Protein AF-Q6ACY1-F1 (afdb_monomer_lite)

Foldseek 3Di:
DDDPPPDPPDDDDPDPDPPPDDDDDDPDFWKDWAKDKDWDADVPGPDIDIDIDIAIDGPPDPDCVPPDHVVVPGDIPPPDDDD

Radius of gyration: 16.6 Å; chains: 1; bounding box: 38×41×47 Å

Organism: Leifsonia xyli subsp. xyli (strain CTCB07) (NCBI:txid281090)

Secondary structure (DSSP, 8-state):
-------------SS---S-------SSSEEEEEEEEEEEEPTT-SSEEEEEEEEEEEES-S--TTPPPGGGTPPPTT-----

Structure (mmCIF, N/CA/C/O backbone):
data_AF-Q6ACY1-F1
#
_entry.id   AF-Q6ACY1-F1
#
loop_
_atom_site.group_PDB
_atom_site.id
_atom_site.type_symbol
_atom_site.label_atom_id
_atom_site.label_alt_id
_atom_site.label_comp_id
_atom_site.label_asym_id
_atom_site.label_entity_id
_atom_site.label_seq_id
_atom_site.pdbx_PDB_ins_code
_atom_site.Cartn_x
_atom_site.Cartn_y
_atom_site.Cartn_z
_atom_site.occupancy
_atom_site.B_iso_or_equiv
_atom_site.auth_seq_id
_atom_site.auth_comp_id
_atom_site.auth_asym_id
_atom_site.auth_atom_id
_atom_site.pdbx_PDB_model_num
ATOM 1 N N . MET A 1 1 ? -8.266 -20.038 27.236 1.00 35.34 1 MET A N 1
ATOM 2 C CA . MET A 1 1 ? -6.952 -20.670 26.986 1.00 35.34 1 MET A CA 1
ATOM 3 C C . MET A 1 1 ? -6.824 -20.926 25.480 1.00 35.34 1 MET A C 1
ATOM 5 O O . MET A 1 1 ? -7.744 -21.533 24.957 1.00 35.34 1 MET A O 1
ATOM 9 N N . LEU A 1 2 ? -5.723 -20.438 24.859 1.00 27.30 2 LEU A N 1
ATOM 10 C CA . LEU A 1 2 ? -5.237 -20.540 23.448 1.00 27.30 2 LEU A CA 1
ATOM 11 C C . LEU A 1 2 ? -6.127 -19.940 22.328 1.00 27.30 2 LEU A C 1
ATOM 13 O O . LEU A 1 2 ? -7.301 -20.263 22.268 1.00 27.30 2 LEU A O 1
ATOM 17 N N . SER A 1 3 ? -5.689 -19.117 21.361 1.00 30.98 3 SER A N 1
ATOM 18 C CA . SER A 1 3 ? -4.410 -18.471 20.980 1.00 30.98 3 SER A CA 1
ATOM 19 C C . SER A 1 3 ? -4.733 -17.333 19.980 1.00 30.98 3 SER A C 1
ATOM 21 O O . SER A 1 3 ? -5.636 -17.525 19.165 1.00 30.98 3 SER A O 1
ATOM 23 N N . PRO A 1 4 ? -4.016 -16.191 19.937 1.00 40.62 4 PRO A N 1
ATOM 24 C CA . PRO A 1 4 ? -4.118 -15.279 18.800 1.00 40.62 4 PRO A CA 1
ATOM 25 C C . PRO A 1 4 ? -3.442 -15.934 17.591 1.00 40.62 4 PRO A C 1
ATOM 27 O O . PRO A 1 4 ? -2.301 -16.397 17.689 1.00 40.62 4 PRO A O 1
ATOM 30 N N . ALA A 1 5 ? -4.147 -16.008 16.460 1.00 42.19 5 ALA A N 1
ATOM 31 C CA . ALA A 1 5 ? -3.600 -16.512 15.207 1.00 42.19 5 ALA A CA 1
ATOM 32 C C . ALA A 1 5 ? -2.382 -15.662 14.815 1.00 42.19 5 ALA A C 1
ATOM 34 O O . ALA A 1 5 ? -2.494 -14.588 14.232 1.00 42.19 5 ALA A O 1
ATOM 35 N N . SER 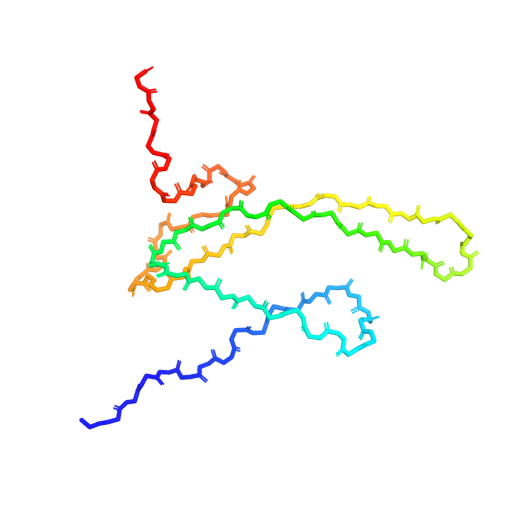A 1 6 ? -1.197 -16.153 15.175 1.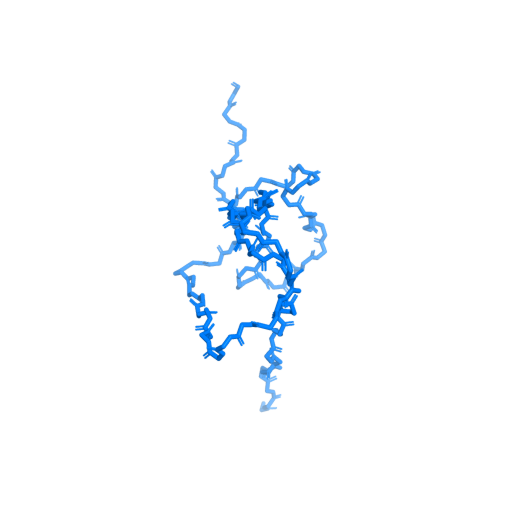00 49.62 6 SER A N 1
ATOM 36 C CA . SER A 1 6 ? 0.104 -15.588 14.826 1.00 49.62 6 SER A CA 1
ATOM 37 C C . SER A 1 6 ? 0.422 -15.946 13.375 1.00 49.62 6 SER A C 1
ATOM 39 O O . SER A 1 6 ? 1.391 -16.639 13.077 1.00 49.62 6 SER A O 1
ATOM 41 N N . GLY A 1 7 ? -0.454 -15.549 12.456 1.00 39.34 7 GLY A N 1
ATOM 42 C CA . GLY A 1 7 ? -0.215 -15.688 11.031 1.00 39.34 7 GLY A CA 1
ATOM 43 C C . GLY A 1 7 ? 0.702 -14.558 10.590 1.00 39.34 7 GLY A C 1
ATOM 44 O O . GLY A 1 7 ? 0.285 -13.404 10.568 1.00 39.34 7 GLY A O 1
ATOM 45 N N . LYS A 1 8 ? 1.956 -14.863 10.241 1.00 46.88 8 LYS A N 1
ATOM 46 C CA . LYS A 1 8 ? 2.809 -13.909 9.520 1.00 46.88 8 LYS A CA 1
ATOM 47 C C . LYS A 1 8 ? 2.085 -13.496 8.234 1.00 46.88 8 LYS A C 1
ATOM 49 O O . LYS A 1 8 ? 2.062 -14.277 7.282 1.00 46.88 8 LYS A O 1
ATOM 54 N N . LEU A 1 9 ? 1.526 -12.283 8.182 1.00 44.91 9 LEU A N 1
ATOM 55 C CA . LEU A 1 9 ? 1.089 -11.696 6.916 1.00 44.91 9 LEU A CA 1
ATOM 56 C C . LEU A 1 9 ? 2.335 -11.470 6.061 1.00 44.91 9 LEU A C 1
ATOM 58 O O . LEU A 1 9 ? 3.099 -10.527 6.257 1.00 44.91 9 LEU A O 1
ATOM 62 N N . THR A 1 10 ? 2.569 -12.398 5.142 1.00 44.19 10 THR A N 1
ATOM 63 C CA . THR A 1 10 ? 3.670 -12.310 4.193 1.00 44.19 10 THR A CA 1
ATOM 64 C C . THR A 1 10 ? 3.175 -11.517 2.995 1.00 44.19 10 THR A C 1
ATOM 66 O O . THR A 1 10 ? 2.495 -12.047 2.120 1.00 44.19 10 THR A O 1
ATOM 69 N N . THR A 1 11 ? 3.509 -10.229 2.953 1.00 48.69 11 THR A N 1
ATOM 70 C CA . THR A 1 11 ? 3.348 -9.425 1.740 1.00 48.69 11 THR A CA 1
ATOM 71 C C . THR A 1 11 ? 4.400 -9.883 0.739 1.00 48.69 11 THR A C 1
ATOM 73 O O . THR A 1 11 ? 5.583 -9.582 0.891 1.00 48.69 11 THR A O 1
ATOM 76 N N . MET A 1 12 ? 3.988 -10.643 -0.277 1.00 42.81 12 MET A N 1
ATOM 77 C CA . MET A 1 12 ? 4.872 -10.994 -1.387 1.00 42.81 12 MET A CA 1
ATOM 78 C C . MET A 1 12 ? 5.190 -9.722 -2.181 1.00 42.81 12 MET A C 1
ATOM 80 O O . MET A 1 12 ? 4.341 -9.195 -2.898 1.00 42.81 12 MET A O 1
ATOM 84 N N . LEU A 1 13 ? 6.410 -9.208 -2.039 1.00 52.81 13 LEU A N 1
ATOM 85 C CA . LEU A 1 13 ? 6.923 -8.149 -2.902 1.00 52.81 13 LEU A CA 1
ATOM 86 C C . LEU A 1 13 ? 7.418 -8.792 -4.210 1.00 52.81 13 LEU A C 1
ATOM 88 O O . LEU A 1 13 ? 8.235 -9.713 -4.154 1.00 52.81 13 LEU A O 1
ATOM 92 N N . PRO A 1 14 ? 6.947 -8.347 -5.389 1.00 41.97 14 PRO A N 1
ATOM 93 C CA . PRO A 1 14 ? 7.373 -8.889 -6.674 1.00 41.97 14 PRO A CA 1
ATOM 94 C C . PRO A 1 14 ? 8.754 -8.336 -7.054 1.00 41.97 14 PRO A C 1
ATOM 96 O O . PRO A 1 14 ? 8.884 -7.507 -7.946 1.00 41.97 14 PRO A O 1
ATOM 99 N N . ALA A 1 15 ? 9.796 -8.767 -6.352 1.00 47.06 15 ALA A N 1
ATOM 100 C CA . ALA A 1 15 ? 11.187 -8.634 -6.767 1.00 47.06 15 ALA A CA 1
ATOM 101 C C . ALA A 1 15 ? 12.037 -9.584 -5.920 1.00 47.06 15 ALA A C 1
ATOM 103 O O . ALA A 1 15 ? 11.752 -9.777 -4.741 1.00 47.06 15 ALA A O 1
ATOM 104 N N . ARG A 1 16 ? 13.099 -10.157 -6.498 1.00 46.56 16 ARG A N 1
ATOM 105 C CA . ARG A 1 16 ? 14.171 -10.763 -5.701 1.00 46.56 16 ARG A CA 1
ATOM 106 C C . ARG A 1 16 ? 14.848 -9.645 -4.907 1.00 46.56 16 ARG A C 1
ATOM 108 O O . ARG A 1 16 ? 15.795 -9.040 -5.392 1.00 46.56 16 ARG A O 1
ATOM 115 N N . THR A 1 17 ? 14.317 -9.335 -3.733 1.00 52.72 17 THR A N 1
ATOM 116 C CA . THR A 1 17 ? 15.022 -8.574 -2.712 1.00 52.72 17 THR A CA 1
ATOM 117 C C . THR A 1 17 ? 16.092 -9.490 -2.139 1.00 52.72 17 THR A C 1
ATOM 119 O O . THR A 1 17 ? 15.824 -10.608 -1.702 1.00 52.72 17 THR A O 1
ATOM 122 N N . ASP A 1 18 ? 17.327 -9.027 -2.182 1.00 56.81 18 ASP A N 1
ATOM 123 C CA . ASP A 1 18 ? 18.477 -9.544 -1.458 1.00 56.81 18 ASP A CA 1
ATOM 124 C C . ASP A 1 18 ? 18.243 -9.443 0.060 1.00 56.81 18 ASP A C 1
ATOM 126 O O . ASP A 1 18 ? 18.816 -8.615 0.745 1.00 56.81 18 ASP A O 1
ATOM 130 N N . ASN A 1 19 ? 17.342 -10.269 0.598 1.00 51.56 19 ASN A N 1
ATOM 131 C CA . ASN A 1 19 ? 17.084 -10.492 2.028 1.00 51.56 19 ASN A CA 1
ATOM 132 C C . ASN A 1 19 ? 16.924 -9.239 2.932 1.00 51.56 19 ASN A C 1
ATOM 134 O O . ASN A 1 19 ? 17.008 -9.337 4.156 1.00 51.56 19 ASN A O 1
ATOM 138 N N . GLN A 1 20 ? 16.657 -8.061 2.369 1.00 57.06 20 GLN A N 1
ATOM 139 C CA . GLN A 1 20 ? 16.328 -6.852 3.123 1.00 57.06 20 GLN A CA 1
ATOM 140 C C . GLN A 1 20 ? 14.857 -6.945 3.548 1.00 57.06 20 GLN A C 1
ATOM 142 O O . GLN A 1 20 ? 13.945 -6.535 2.828 1.00 57.06 20 GLN A O 1
ATOM 147 N N . VAL A 1 21 ? 14.606 -7.561 4.705 1.00 57.78 21 VAL A N 1
ATOM 148 C CA . VAL A 1 21 ? 13.264 -7.635 5.294 1.00 57.78 21 VAL A CA 1
ATOM 149 C C . VAL A 1 21 ? 12.832 -6.223 5.687 1.00 57.78 21 VAL A C 1
ATOM 151 O O . VAL A 1 21 ? 13.303 -5.678 6.681 1.00 57.78 21 VAL A O 1
ATOM 154 N N . SER A 1 22 ? 11.920 -5.617 4.927 1.00 64.00 22 SER A N 1
ATOM 155 C CA . SER A 1 22 ? 11.257 -4.383 5.356 1.00 64.00 22 SER A CA 1
ATOM 156 C C . SER A 1 22 ? 10.280 -4.709 6.487 1.00 64.00 22 SER A C 1
ATOM 158 O O . SER A 1 22 ? 9.247 -5.340 6.258 1.00 64.00 22 SER A O 1
ATOM 160 N N . GLN A 1 23 ? 10.620 -4.311 7.713 1.00 75.19 23 GLN A N 1
ATOM 161 C CA . GLN A 1 23 ? 9.748 -4.453 8.878 1.00 75.19 23 GLN A CA 1
ATOM 162 C C . GLN A 1 23 ? 8.879 -3.201 9.035 1.00 75.19 23 GLN A C 1
ATOM 164 O O . GLN A 1 23 ? 9.377 -2.081 8.950 1.00 75.19 23 GLN A O 1
ATOM 169 N N . TRP A 1 24 ? 7.582 -3.399 9.275 1.00 81.81 24 TRP A N 1
ATOM 170 C CA . TRP A 1 24 ? 6.614 -2.327 9.511 1.00 81.81 24 TRP A CA 1
ATOM 171 C C . TRP A 1 24 ? 6.080 -2.439 10.937 1.00 81.81 24 TRP A C 1
ATOM 173 O O . TRP A 1 24 ? 5.699 -3.528 11.366 1.00 81.81 24 TRP A O 1
ATOM 183 N N . SER A 1 25 ? 6.027 -1.321 11.656 1.00 86.69 25 SER A N 1
ATOM 184 C CA . SER A 1 25 ? 5.399 -1.218 12.973 1.00 86.69 25 SER A CA 1
ATOM 185 C C . SER A 1 25 ? 4.391 -0.071 12.980 1.00 86.69 25 SER A C 1
ATOM 187 O O . SER A 1 25 ? 4.617 0.982 12.383 1.00 86.69 25 SER A O 1
ATOM 189 N N . PHE A 1 26 ? 3.257 -0.290 13.643 1.00 86.12 26 PHE A N 1
ATOM 190 C CA . PHE A 1 26 ? 2.169 0.679 13.759 1.00 86.12 26 PHE A CA 1
ATOM 191 C C . PHE A 1 26 ? 1.909 0.931 15.241 1.00 86.12 26 PHE A C 1
ATOM 193 O O . PHE A 1 26 ? 1.779 -0.014 16.016 1.00 86.12 26 PHE A O 1
ATOM 200 N N . SER A 1 27 ? 1.869 2.201 15.644 1.00 84.81 27 SER A N 1
ATOM 201 C CA . SER A 1 27 ? 1.693 2.595 17.048 1.00 84.81 27 SER A CA 1
ATOM 202 C C . SER A 1 27 ? 0.235 2.589 17.504 1.00 84.81 27 SER A C 1
ATOM 204 O O . SER A 1 27 ? -0.024 2.595 18.705 1.00 84.81 27 SER A O 1
ATOM 206 N N . GLN A 1 28 ? -0.716 2.599 16.567 1.00 89.81 28 GLN A N 1
ATOM 207 C CA . GLN A 1 28 ? -2.145 2.654 16.851 1.00 89.81 28 GLN A CA 1
ATOM 208 C C . GLN A 1 28 ? -2.929 1.740 15.900 1.00 89.81 28 GLN A C 1
ATOM 210 O O . GLN A 1 28 ? -2.492 1.498 14.772 1.00 89.81 28 GLN A O 1
ATOM 215 N N . PRO A 1 29 ? -4.096 1.234 16.328 1.00 91.19 29 PRO A N 1
ATOM 216 C CA . PRO A 1 29 ? -5.027 0.575 15.426 1.00 91.19 29 PRO A CA 1
ATOM 217 C C . PRO A 1 29 ? -5.586 1.532 14.366 1.00 91.19 29 PRO A C 1
ATOM 219 O O . PRO A 1 29 ? -5.948 2.667 14.677 1.00 91.19 29 PRO A O 1
ATOM 222 N N . GLY A 1 30 ? -5.712 1.066 13.124 1.00 91.19 30 GLY A N 1
ATOM 223 C CA . GLY A 1 30 ? -6.326 1.825 12.040 1.00 91.19 30 GLY A CA 1
ATOM 224 C C . GLY A 1 30 ? -5.907 1.386 10.639 1.00 91.19 30 GLY A C 1
ATOM 225 O O . GLY A 1 30 ? -5.118 0.458 10.446 1.00 91.19 30 GLY A O 1
ATOM 226 N N . VAL A 1 31 ? -6.451 2.088 9.646 1.00 92.81 31 VAL A N 1
ATOM 227 C CA . VAL A 1 31 ? -6.093 1.958 8.234 1.00 92.81 31 VAL A CA 1
ATOM 228 C C . VAL A 1 31 ? -5.025 2.981 7.874 1.00 92.81 31 VAL A C 1
ATOM 230 O O . VAL A 1 31 ? -5.201 4.180 8.096 1.00 92.81 31 VAL A O 1
ATOM 233 N N . TYR A 1 32 ? -3.949 2.514 7.247 1.00 92.00 32 TYR A N 1
ATOM 234 C CA . TYR A 1 32 ? -2.847 3.334 6.760 1.00 92.00 32 TYR A CA 1
ATOM 235 C C . TYR A 1 32 ? -2.717 3.208 5.244 1.00 92.00 32 TYR A C 1
ATOM 237 O O . TYR A 1 32 ? -2.651 2.105 4.698 1.00 92.00 32 TYR A O 1
ATOM 245 N N . CYS A 1 33 ? -2.627 4.355 4.573 1.00 93.94 33 CYS A N 1
ATOM 246 C CA . CYS A 1 33 ? -2.403 4.454 3.136 1.00 93.94 33 CYS A CA 1
ATOM 247 C C . CYS A 1 33 ? -0.978 4.940 2.874 1.00 93.94 33 CYS A C 1
ATOM 249 O O . CYS A 1 33 ? -0.702 6.135 2.961 1.00 93.94 33 CYS A O 1
ATOM 251 N N . VAL A 1 34 ? -0.066 4.017 2.566 1.00 91.50 34 VAL A N 1
ATOM 252 C CA . VAL A 1 34 ? 1.367 4.314 2.437 1.00 91.50 34 VAL A CA 1
ATOM 253 C C . VAL A 1 34 ? 1.753 4.362 0.956 1.00 91.50 34 VAL A C 1
ATOM 255 O O . VAL A 1 34 ? 1.766 3.316 0.301 1.00 91.50 34 VAL A O 1
ATOM 258 N N . PRO A 1 35 ? 2.054 5.542 0.382 1.00 91.94 35 PRO A N 1
ATOM 259 C CA . PRO A 1 35 ? 2.577 5.628 -0.973 1.00 91.94 35 PRO A CA 1
ATOM 260 C C . PRO A 1 35 ? 4.020 5.113 -1.006 1.00 91.94 35 PRO A C 1
ATOM 262 O O . PRO A 1 35 ? 4.879 5.603 -0.280 1.00 91.94 35 PRO A O 1
ATOM 265 N N . VAL A 1 36 ? 4.290 4.149 -1.881 1.00 89.50 36 VAL A N 1
ATOM 266 C CA . VAL A 1 36 ? 5.617 3.565 -2.088 1.00 89.50 36 VAL A CA 1
ATOM 267 C C . VAL A 1 36 ? 6.015 3.735 -3.547 1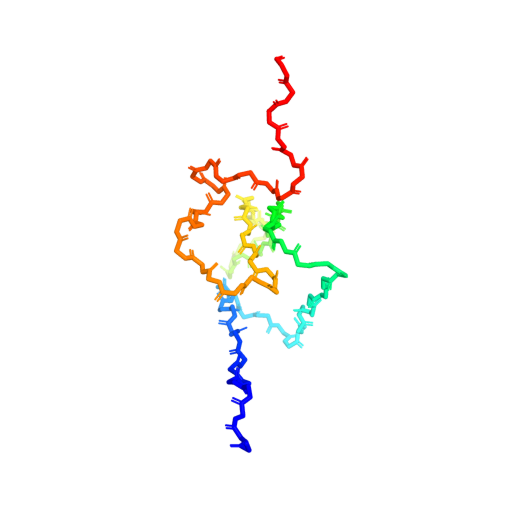.00 89.50 36 VAL A C 1
ATOM 269 O O . VAL A 1 36 ? 5.213 3.512 -4.458 1.00 89.50 36 VAL A O 1
ATOM 272 N N . THR A 1 37 ? 7.267 4.120 -3.764 1.00 88.62 37 THR A N 1
ATOM 273 C CA . THR A 1 37 ? 7.900 4.118 -5.082 1.00 88.62 37 THR A CA 1
ATOM 274 C C . THR A 1 37 ? 8.923 2.995 -5.107 1.00 88.62 37 THR A C 1
ATOM 276 O O . THR A 1 37 ? 9.876 3.011 -4.332 1.00 88.62 37 THR A O 1
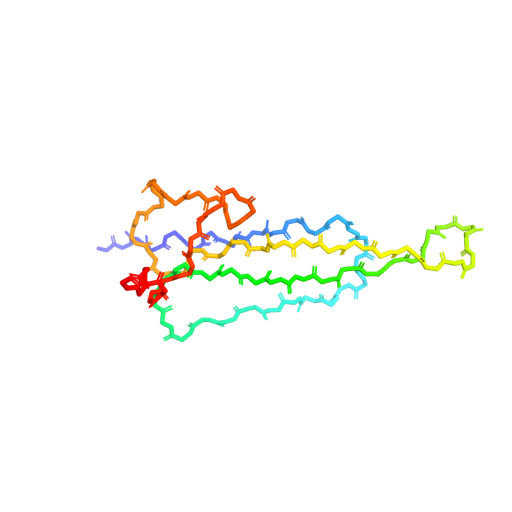ATOM 279 N N . TRP A 1 38 ? 8.730 2.027 -5.996 1.00 85.75 38 TRP A N 1
ATOM 280 C CA . TRP A 1 38 ? 9.720 0.991 -6.263 1.00 85.75 38 TRP A CA 1
ATOM 281 C C . TRP A 1 38 ? 10.503 1.346 -7.509 1.00 85.75 38 TRP A C 1
ATOM 283 O O . TRP A 1 38 ? 9.923 1.707 -8.532 1.00 85.75 38 TRP A O 1
ATOM 293 N N . THR A 1 39 ? 11.816 1.188 -7.427 1.00 85.62 39 THR A N 1
ATOM 294 C CA . THR A 1 39 ? 12.718 1.359 -8.559 1.00 85.62 39 THR A CA 1
ATOM 295 C C . THR A 1 39 ? 13.501 0.071 -8.740 1.00 85.62 39 THR A C 1
ATOM 297 O O . THR A 1 39 ? 13.982 -0.504 -7.768 1.00 85.62 39 THR A O 1
ATOM 300 N N . ALA A 1 40 ? 13.601 -0.400 -9.978 1.00 82.38 40 ALA A N 1
ATOM 301 C CA . ALA A 1 40 ? 14.309 -1.626 -10.308 1.00 82.38 40 ALA A CA 1
ATOM 302 C C . ALA A 1 40 ? 15.034 -1.488 -11.644 1.00 82.38 40 ALA A C 1
ATOM 304 O O . ALA A 1 40 ? 14.501 -0.925 -12.600 1.00 82.38 40 ALA A O 1
ATOM 305 N N . THR A 1 41 ? 16.226 -2.063 -11.741 1.00 86.25 41 THR A N 1
ATOM 306 C CA . THR A 1 41 ? 16.932 -2.210 -13.015 1.00 86.25 41 THR A CA 1
ATOM 307 C C . THR A 1 41 ? 16.627 -3.593 -13.573 1.00 86.25 41 THR A C 1
ATOM 309 O O . THR A 1 41 ? 16.912 -4.606 -12.937 1.00 86.25 41 THR A O 1
ATOM 312 N N . LYS A 1 42 ? 15.999 -3.651 -14.752 1.00 83.00 42 LYS A N 1
ATOM 313 C CA . LYS A 1 42 ? 15.697 -4.926 -15.421 1.00 83.00 42 LYS A CA 1
ATOM 314 C C . LYS A 1 42 ? 16.992 -5.586 -15.897 1.00 83.00 42 LYS A C 1
ATOM 316 O O . LYS A 1 42 ? 17.917 -4.891 -16.311 1.00 83.00 42 LYS A O 1
ATOM 321 N N . ALA A 1 43 ? 17.037 -6.918 -15.900 1.00 86.44 43 ALA A N 1
ATOM 322 C CA . ALA A 1 43 ? 18.167 -7.656 -16.462 1.00 86.44 43 ALA A CA 1
ATOM 323 C C . ALA A 1 43 ? 18.425 -7.223 -17.917 1.00 86.44 43 ALA A C 1
ATOM 325 O O . ALA A 1 43 ? 17.490 -7.108 -18.708 1.00 86.44 43 ALA A O 1
ATOM 326 N N . GLY A 1 44 ? 19.685 -6.935 -18.247 1.00 88.44 44 GLY A N 1
ATOM 327 C CA . GLY A 1 44 ? 20.083 -6.442 -19.571 1.00 88.44 44 GLY A CA 1
ATOM 328 C C . GLY A 1 44 ? 19.774 -4.962 -19.846 1.00 88.44 44 GLY A C 1
ATOM 329 O O . GLY A 1 44 ? 20.184 -4.452 -20.883 1.00 88.44 44 GLY A O 1
ATOM 330 N N . SER A 1 45 ? 19.107 -4.247 -18.933 1.00 88.31 45 SER A N 1
ATOM 331 C CA . SER A 1 45 ? 18.889 -2.799 -19.031 1.00 88.31 45 SER A CA 1
ATOM 332 C C . SER A 1 45 ? 19.899 -2.042 -18.171 1.00 88.31 45 SER A C 1
ATOM 334 O O . SER A 1 45 ? 20.185 -2.443 -17.046 1.00 88.31 45 SER A O 1
ATOM 336 N N . ARG A 1 46 ? 20.397 -0.904 -18.667 1.00 86.94 46 ARG A N 1
ATOM 337 C CA . ARG A 1 46 ? 21.137 0.079 -17.849 1.00 86.94 46 ARG A CA 1
ATOM 338 C C . ARG A 1 46 ? 20.227 1.139 -17.236 1.00 86.94 46 ARG A C 1
ATOM 340 O O . ARG A 1 46 ? 20.626 1.809 -16.291 1.00 86.94 46 ARG A O 1
ATOM 347 N N . THR A 1 47 ? 19.013 1.282 -17.760 1.00 89.19 47 THR A N 1
ATOM 348 C CA . THR A 1 47 ? 18.060 2.292 -17.302 1.00 89.19 47 THR A CA 1
ATOM 349 C C . THR A 1 47 ? 17.134 1.688 -16.246 1.00 89.19 47 THR A C 1
ATOM 351 O O . THR A 1 47 ? 16.477 0.674 -16.532 1.00 89.19 47 THR A O 1
ATOM 354 N N . PRO A 1 48 ? 17.055 2.284 -15.043 1.00 88.06 48 PRO A N 1
ATOM 355 C CA . PRO A 1 48 ? 16.088 1.892 -14.028 1.00 88.06 48 PRO A CA 1
ATOM 356 C C . PRO A 1 48 ? 14.655 2.179 -14.483 1.00 88.06 48 PRO A C 1
ATOM 358 O O . PRO A 1 48 ? 14.379 3.191 -15.125 1.00 88.06 48 PRO A O 1
ATOM 361 N N . VAL A 1 49 ? 13.725 1.308 -14.105 1.00 87.62 49 VAL A N 1
ATOM 362 C CA . VAL A 1 49 ? 12.286 1.569 -14.182 1.00 87.62 49 VAL A CA 1
ATOM 363 C C . VAL A 1 49 ? 11.758 1.905 -12.797 1.00 87.62 49 VAL A C 1
ATOM 365 O O . VAL A 1 49 ? 12.245 1.369 -11.803 1.00 87.62 49 VAL A O 1
ATOM 368 N N . SER A 1 50 ? 10.746 2.766 -12.731 1.00 88.81 50 SER A N 1
ATOM 369 C CA . SER A 1 50 ? 10.104 3.146 -11.477 1.00 88.81 50 SER A CA 1
ATOM 370 C C . SER A 1 50 ? 8.595 2.957 -11.557 1.00 88.81 50 SER A C 1
ATOM 372 O O . SER A 1 50 ? 7.983 3.168 -12.605 1.00 88.81 50 SER A O 1
ATOM 374 N N . VAL A 1 51 ? 7.990 2.545 -10.448 1.00 88.12 51 VAL A N 1
ATOM 375 C CA . VAL A 1 51 ? 6.543 2.425 -10.301 1.00 88.12 51 VAL A CA 1
ATOM 376 C C . VAL A 1 51 ? 6.119 2.939 -8.932 1.00 88.12 51 VAL A C 1
ATOM 378 O O . VAL A 1 51 ? 6.691 2.578 -7.907 1.00 88.12 51 VAL A O 1
ATOM 381 N N . ARG A 1 52 ? 5.072 3.765 -8.914 1.00 90.62 52 ARG A N 1
ATOM 382 C CA . ARG A 1 52 ? 4.436 4.250 -7.687 1.00 90.62 52 ARG A CA 1
ATOM 383 C C . ARG A 1 52 ? 3.156 3.468 -7.421 1.00 90.62 52 ARG A C 1
ATOM 385 O O . ARG A 1 52 ? 2.333 3.310 -8.325 1.00 90.62 52 ARG A O 1
ATOM 392 N N . LYS A 1 53 ? 2.971 2.992 -6.192 1.00 88.56 53 LYS A N 1
ATOM 393 C CA . LYS A 1 53 ? 1.740 2.346 -5.709 1.00 88.56 53 LYS A CA 1
ATOM 394 C C . LYS A 1 53 ? 1.404 2.839 -4.305 1.00 88.56 53 LYS A C 1
ATOM 396 O O . LYS A 1 53 ? 2.217 3.484 -3.655 1.00 88.56 53 LYS A O 1
ATOM 401 N N . VAL A 1 54 ? 0.195 2.538 -3.846 1.00 91.81 54 VAL A N 1
ATOM 402 C CA . VAL A 1 54 ? -0.234 2.805 -2.469 1.00 91.81 54 VAL A CA 1
ATOM 403 C C . VAL A 1 54 ? -0.530 1.471 -1.803 1.00 91.81 54 VAL A C 1
ATOM 405 O O . VAL A 1 54 ? -1.385 0.724 -2.279 1.00 91.81 54 VAL A O 1
ATOM 408 N N . LEU A 1 55 ? 0.189 1.174 -0.725 1.00 91.19 55 LEU A N 1
ATOM 409 C CA . LEU A 1 55 ? -0.084 0.034 0.140 1.00 91.19 55 LEU A CA 1
ATOM 410 C C . LEU A 1 55 ? -1.198 0.398 1.122 1.00 91.19 55 LEU A C 1
ATOM 412 O O . LEU A 1 55 ? -1.254 1.520 1.621 1.00 91.19 55 LEU A O 1
ATOM 416 N N . THR A 1 56 ? -2.088 -0.557 1.375 1.00 92.75 56 THR A N 1
ATOM 417 C CA . THR A 1 56 ? -3.142 -0.446 2.390 1.00 92.75 56 THR A CA 1
ATOM 418 C C . THR A 1 56 ? -2.779 -1.376 3.529 1.00 92.75 56 THR A C 1
ATOM 420 O O . THR A 1 56 ? -2.660 -2.578 3.307 1.00 92.75 56 THR A O 1
ATOM 423 N N . PHE A 1 57 ? -2.597 -0.827 4.723 1.00 91.12 57 PHE A N 1
ATOM 424 C CA . 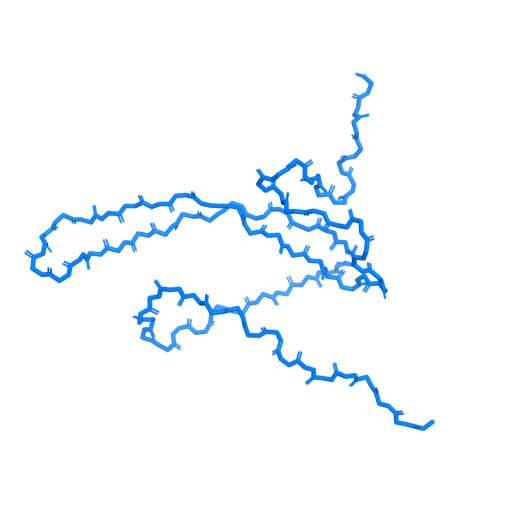PHE A 1 57 ? -2.415 -1.618 5.934 1.00 91.12 57 PHE A CA 1
ATOM 425 C C . PHE A 1 57 ? -3.634 -1.441 6.824 1.00 91.12 57 PHE A C 1
ATOM 427 O O . PHE A 1 57 ? -4.026 -0.310 7.095 1.00 91.12 57 PHE A O 1
ATOM 434 N N . ALA A 1 58 ? -4.204 -2.547 7.287 1.00 92.69 58 ALA A N 1
ATOM 435 C CA . ALA A 1 58 ? -5.214 -2.569 8.332 1.00 92.69 58 ALA A CA 1
ATOM 436 C C . ALA A 1 58 ? -4.548 -3.121 9.599 1.00 92.69 58 ALA A C 1
ATOM 438 O O . ALA A 1 58 ? -4.348 -4.326 9.735 1.00 92.69 58 ALA A O 1
ATOM 439 N N . ALA A 1 59 ? -4.095 -2.230 10.480 1.00 90.56 59 ALA A N 1
ATOM 440 C CA . ALA A 1 59 ? -3.339 -2.596 11.672 1.00 90.56 59 ALA A CA 1
ATOM 441 C C . ALA A 1 59 ? -4.261 -2.610 12.892 1.00 90.56 59 ALA A C 1
ATOM 443 O O . ALA A 1 59 ? -4.986 -1.649 13.124 1.00 90.56 59 ALA A O 1
ATOM 444 N N . GLY A 1 60 ? -4.240 -3.689 13.677 1.00 86.81 60 GLY A N 1
ATOM 445 C CA . GLY A 1 60 ? -5.006 -3.775 14.927 1.00 86.81 60 GLY A CA 1
ATOM 446 C C . GLY A 1 60 ? -6.528 -3.637 14.774 1.00 86.81 60 GLY A C 1
ATOM 447 O O . GLY A 1 60 ? -7.196 -3.332 15.758 1.00 86.81 60 GLY A O 1
ATOM 448 N N . VAL A 1 61 ? -7.080 -3.829 13.571 1.00 84.88 61 VAL A N 1
ATOM 449 C CA . VAL A 1 61 ? -8.532 -3.830 13.343 1.00 84.88 61 VAL A CA 1
ATOM 450 C C . VAL A 1 61 ? -9.108 -5.204 13.689 1.00 84.88 61 VAL A C 1
ATOM 452 O O . VAL A 1 61 ? -8.503 -6.226 13.372 1.00 84.88 61 VAL A O 1
ATOM 455 N N . ALA A 1 62 ? -10.252 -5.230 14.375 1.00 79.31 62 ALA A N 1
ATOM 456 C CA . ALA A 1 62 ? -10.908 -6.480 14.774 1.00 79.31 62 ALA A CA 1
ATOM 457 C C . ALA A 1 62 ? -11.624 -7.175 13.604 1.00 79.31 62 ALA A C 1
ATOM 459 O O . ALA A 1 62 ? -11.788 -8.391 13.623 1.00 79.31 62 ALA A O 1
ATOM 460 N N . ASP A 1 63 ? -12.030 -6.392 12.606 1.00 80.44 63 ASP A N 1
ATOM 461 C CA . ASP A 1 63 ? -12.702 -6.827 11.388 1.00 80.44 63 ASP A CA 1
ATOM 462 C C . ASP A 1 63 ? -12.168 -5.988 10.217 1.00 80.44 63 ASP A C 1
ATOM 464 O O . ASP A 1 63 ? -11.933 -4.782 10.365 1.00 80.44 63 ASP A O 1
ATOM 468 N N . ASP A 1 64 ? -11.925 -6.631 9.079 1.00 77.75 64 ASP A N 1
ATOM 469 C CA . ASP A 1 64 ? -11.492 -5.996 7.837 1.00 77.75 64 ASP A CA 1
ATOM 470 C C . ASP A 1 64 ? -12.621 -5.881 6.801 1.00 77.75 64 ASP A C 1
ATOM 472 O O . ASP A 1 64 ? -12.432 -5.276 5.738 1.00 77.75 64 ASP A O 1
ATOM 476 N N . THR A 1 65 ? -13.818 -6.385 7.119 1.00 83.12 65 THR A N 1
ATOM 477 C CA . THR A 1 65 ? -14.989 -6.225 6.266 1.00 83.12 65 THR A CA 1
ATOM 478 C C . THR A 1 65 ? -15.334 -4.739 6.117 1.00 83.12 65 THR A C 1
ATOM 480 O O . THR A 1 65 ? -15.464 -3.976 7.072 1.00 83.12 65 THR A O 1
ATOM 483 N N . GLY A 1 66 ? -15.410 -4.283 4.865 1.00 82.94 66 GLY A N 1
ATOM 484 C CA . GLY A 1 66 ? -15.628 -2.873 4.524 1.00 82.94 66 GLY A CA 1
ATOM 485 C C . GLY A 1 66 ? -14.353 -2.048 4.315 1.00 82.94 66 GLY A C 1
ATOM 486 O O . GLY A 1 66 ? -14.442 -0.947 3.769 1.00 82.94 66 GLY A O 1
ATOM 487 N N . ILE A 1 67 ? -13.166 -2.572 4.641 1.00 87.19 67 ILE A N 1
ATOM 488 C CA . ILE A 1 67 ? -11.906 -1.938 4.241 1.00 87.19 67 ILE A CA 1
ATOM 489 C C . ILE A 1 67 ? -11.670 -2.222 2.756 1.00 87.19 67 ILE A C 1
ATOM 491 O O . ILE A 1 67 ? -11.491 -3.361 2.325 1.00 87.19 67 ILE A O 1
ATOM 495 N N . THR A 1 68 ? -11.639 -1.163 1.949 1.00 90.44 68 THR A N 1
ATOM 496 C CA . THR A 1 68 ? -11.194 -1.257 0.551 1.00 90.44 68 THR A CA 1
ATOM 497 C C . THR A 1 68 ? -9.717 -0.880 0.437 1.00 90.44 68 THR A C 1
ATOM 499 O O . THR A 1 68 ? -9.084 -0.458 1.403 1.00 90.44 68 THR A O 1
ATOM 502 N N . SER A 1 69 ? -9.119 -1.034 -0.746 1.00 90.31 69 SER A N 1
ATOM 503 C CA . SER A 1 69 ? -7.746 -0.563 -0.939 1.00 90.31 69 SER A CA 1
ATOM 504 C C . SER A 1 69 ? -7.703 0.966 -1.019 1.00 90.31 69 SER A C 1
ATOM 506 O O . SER A 1 69 ? -8.575 1.594 -1.615 1.00 90.31 69 SER A O 1
ATOM 508 N N . CYS A 1 70 ? -6.638 1.584 -0.513 1.00 91.00 70 CYS A N 1
ATOM 509 C CA . CYS A 1 70 ? -6.387 3.025 -0.642 1.00 91.00 70 CYS A CA 1
ATOM 510 C C . CYS A 1 70 ? -6.309 3.474 -2.105 1.00 91.00 70 CYS A C 1
ATOM 512 O O . CYS A 1 70 ? -6.716 4.577 -2.454 1.00 91.00 70 CYS A O 1
ATOM 514 N N . SER A 1 71 ? -5.860 2.587 -2.996 1.00 90.62 71 SER A N 1
ATOM 515 C CA . SER A 1 71 ? -5.916 2.803 -4.446 1.00 90.62 71 SER A CA 1
ATOM 516 C C . SER A 1 71 ? -7.341 2.874 -5.013 1.00 90.62 71 SER A C 1
ATOM 518 O O . SER A 1 71 ? -7.516 3.353 -6.127 1.00 90.62 71 SER A O 1
ATOM 520 N N . ARG A 1 72 ? -8.343 2.390 -4.271 1.00 91.06 72 ARG A N 1
ATOM 521 C CA . ARG A 1 72 ? -9.771 2.386 -4.621 1.00 91.06 72 ARG A CA 1
ATOM 522 C C . ARG A 1 72 ? -10.597 3.355 -3.765 1.00 91.06 72 ARG A C 1
ATOM 524 O O . ARG A 1 72 ? -11.816 3.259 -3.751 1.00 91.06 72 ARG A O 1
ATOM 531 N N . GLY A 1 73 ? -9.947 4.304 -3.087 1.00 88.12 73 GLY A N 1
ATOM 532 C CA . GLY A 1 73 ? -10.625 5.395 -2.380 1.00 88.12 73 GLY A CA 1
ATOM 533 C C . GLY A 1 73 ? -10.762 5.220 -0.868 1.00 88.12 73 GLY A C 1
ATOM 534 O O . GLY A 1 73 ? -11.312 6.109 -0.219 1.00 88.12 73 GLY A O 1
ATOM 535 N N . GLN A 1 74 ? -10.228 4.142 -0.283 1.00 90.69 74 GLN A N 1
ATOM 536 C CA . GLN A 1 74 ? -10.102 4.043 1.172 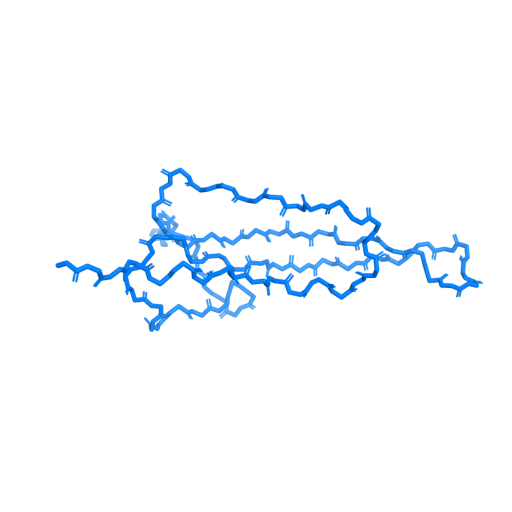1.00 90.69 74 GLN A CA 1
ATOM 537 C C . GLN A 1 74 ? -9.271 5.213 1.714 1.00 90.69 74 GLN A C 1
ATOM 539 O O . GLN A 1 74 ? -8.169 5.482 1.229 1.00 90.69 74 GLN A O 1
ATOM 544 N N . LYS A 1 75 ? -9.787 5.884 2.745 1.00 91.69 75 LYS A N 1
ATOM 545 C CA . LYS A 1 75 ? -9.064 6.932 3.473 1.00 91.69 75 LYS A CA 1
ATOM 546 C C . LYS A 1 75 ? -8.351 6.336 4.691 1.00 91.69 75 LYS A C 1
ATOM 548 O O . LYS A 1 75 ? -8.868 5.379 5.280 1.00 91.69 75 LYS A O 1
ATOM 553 N N . PRO A 1 76 ? -7.187 6.881 5.084 1.00 90.94 76 PRO A N 1
ATOM 554 C CA . PRO A 1 76 ? -6.554 6.490 6.331 1.00 90.94 76 PRO A CA 1
ATOM 555 C C . PRO A 1 76 ? -7.438 6.889 7.520 1.00 90.94 76 PRO A C 1
ATOM 557 O O . PRO A 1 76 ? -8.161 7.890 7.472 1.00 90.94 76 PRO A O 1
ATOM 560 N N . THR A 1 77 ? -7.385 6.104 8.593 1.00 88.38 77 THR A N 1
ATOM 561 C CA . THR A 1 77 ? -8.137 6.391 9.821 1.00 88.38 77 THR A CA 1
ATOM 562 C C . THR A 1 77 ? -7.763 7.780 10.350 1.00 88.38 77 THR A C 1
ATOM 564 O O . THR A 1 77 ? -6.596 8.160 10.348 1.00 88.38 77 THR A O 1
ATOM 567 N N . GLY A 1 78 ? -8.760 8.566 10.766 1.00 77.69 78 GLY A N 1
ATOM 568 C CA . GLY A 1 78 ? -8.572 9.949 11.223 1.00 77.69 78 GLY A CA 1
ATOM 569 C C . GLY A 1 78 ? -8.631 11.010 10.116 1.00 77.69 78 GLY A C 1
ATOM 570 O O . GLY A 1 78 ? -8.866 12.175 10.422 1.00 77.69 78 GLY A O 1
ATOM 571 N N . GLN A 1 79 ? -8.543 10.634 8.833 1.00 64.69 79 GLN A N 1
ATOM 572 C CA . GLN A 1 79 ? -8.915 11.520 7.720 1.00 64.69 79 GLN A CA 1
ATOM 573 C C . GLN A 1 79 ? -10.411 11.394 7.407 1.00 64.69 79 GLN A C 1
ATOM 575 O O . GLN A 1 79 ? -10.827 10.924 6.345 1.00 64.69 79 GLN A O 1
ATOM 580 N N . GLY A 1 80 ? -11.243 11.826 8.356 1.00 48.94 80 GLY A N 1
ATOM 581 C CA . GLY A 1 80 ? -12.627 12.183 8.055 1.00 48.94 80 GLY A CA 1
ATOM 582 C C . GLY A 1 80 ? -12.644 13.386 7.112 1.00 48.94 80 GLY A C 1
ATOM 583 O O . GLY A 1 80 ? -11.826 14.292 7.253 1.00 48.94 80 GLY A O 1
ATOM 584 N N . SER A 1 81 ? -13.545 13.369 6.125 1.00 54.00 81 SER A N 1
ATOM 585 C CA . SER A 1 81 ? -13.777 14.498 5.221 1.00 54.00 81 SER A CA 1
ATOM 586 C C . SER A 1 81 ? -14.083 15.743 6.055 1.00 54.00 81 SER A C 1
ATOM 588 O O . SER A 1 81 ? -15.159 15.840 6.640 1.00 54.00 81 SER A O 1
ATOM 590 N N . GLY A 1 82 ? -13.122 16.662 6.155 1.00 43.69 82 GLY A N 1
ATOM 591 C CA . GLY A 1 82 ? -13.414 18.023 6.583 1.00 43.69 82 GLY A CA 1
ATOM 592 C C . GLY A 1 82 ? -14.465 18.604 5.639 1.00 43.69 82 GLY A C 1
ATOM 593 O O . GLY A 1 82 ? -14.385 18.341 4.439 1.00 43.69 82 GLY A O 1
ATOM 594 N N . ARG A 1 83 ? -15.456 19.268 6.246 1.00 34.94 83 ARG A N 1
ATOM 595 C CA . ARG A 1 83 ? -16.623 19.950 5.660 1.00 34.94 83 ARG A CA 1
ATOM 596 C C . ARG A 1 83 ? -16.508 20.343 4.191 1.00 34.94 83 ARG A C 1
ATOM 598 O O . ARG A 1 83 ? -15.527 21.035 3.848 1.00 34.94 83 ARG A O 1
#

Sequence (83 aa):
MLSPASGKLTTMLPARTDNQVSQWSFSQPGVYCVPVTWTATKAGSRTPVSVRKVLTFAAGVADDTGITSCSRGQKPTGQGSGR

pLDDT: mean 74.48, std 20.1, range [27.3, 93.94]